Protein AF-A0A921ZVV2-F1 (afdb_monomer_lite)

Sequence (73 aa):
MEALERRRKTMAIAALLLFILSSLCHRVEGQRNNTKMSYVCPPQFIRLGHSCYFFSDTQATWKEALFACQVSH

Structure (mmCIF, N/CA/C/O backbone):
data_AF-A0A921ZVV2-F1
#
_entry.id   AF-A0A921ZVV2-F1
#
loop_
_atom_site.group_PDB
_atom_site.id
_atom_site.type_symbol
_atom_site.label_atom_id
_atom_site.label_alt_id
_atom_site.label_comp_id
_atom_site.label_asym_id
_atom_site.label_entity_id
_atom_site.label_seq_id
_atom_site.pdbx_PDB_ins_code
_atom_site.Cartn_x
_atom_site.Cartn_y
_atom_site.Cartn_z
_atom_site.occupancy
_atom_site.B_iso_or_equiv
_atom_site.auth_seq_id
_atom_site.auth_comp_id
_atom_site.auth_asym_id
_atom_site.auth_atom_id
_atom_site.pdbx_PDB_model_num
ATOM 1 N N . MET A 1 1 ? 31.411 10.433 -69.173 1.00 52.91 1 MET A N 1
ATOM 2 C CA . MET A 1 1 ? 31.569 11.143 -67.880 1.00 52.91 1 MET A CA 1
ATOM 3 C C . MET A 1 1 ? 30.228 11.419 -67.188 1.00 52.91 1 MET A C 1
ATOM 5 O O . MET A 1 1 ? 30.147 11.280 -65.977 1.00 52.91 1 MET A O 1
ATOM 9 N N . GLU A 1 2 ? 29.147 11.707 -67.921 1.00 63.84 2 GLU A N 1
ATOM 10 C CA . GLU A 1 2 ? 27.852 12.122 -67.339 1.00 63.84 2 GLU A CA 1
ATOM 11 C C . GLU A 1 2 ? 27.048 11.016 -66.624 1.00 63.84 2 GLU A C 1
ATOM 13 O O . GLU A 1 2 ? 26.288 11.288 -65.696 1.00 63.84 2 GLU A O 1
ATOM 18 N N . ALA A 1 3 ? 27.214 9.750 -67.022 1.00 63.28 3 ALA A N 1
ATOM 19 C CA . ALA A 1 3 ? 26.470 8.631 -66.434 1.00 63.28 3 ALA A CA 1
ATOM 20 C C . ALA A 1 3 ? 26.934 8.278 -65.005 1.00 63.28 3 ALA A C 1
ATOM 22 O O . ALA A 1 3 ? 26.121 7.886 -64.170 1.00 63.28 3 ALA A O 1
ATOM 23 N N . LEU A 1 4 ? 28.228 8.445 -64.704 1.00 66.31 4 LEU A N 1
ATOM 24 C CA . LEU A 1 4 ? 28.795 8.197 -63.373 1.00 66.31 4 LEU A CA 1
ATOM 25 C C . LEU A 1 4 ? 28.439 9.326 -62.391 1.00 66.31 4 LEU A C 1
ATOM 27 O O . LEU A 1 4 ? 28.118 9.058 -61.237 1.00 66.31 4 LEU A O 1
ATOM 31 N N . GLU A 1 5 ? 28.417 10.568 -62.879 1.00 73.88 5 GLU A N 1
ATOM 32 C CA . GLU A 1 5 ? 27.965 11.766 -62.158 1.00 73.88 5 GLU A CA 1
ATOM 33 C C . GLU A 1 5 ? 26.505 11.621 -61.690 1.00 73.88 5 GLU A C 1
ATOM 35 O O . GLU A 1 5 ? 26.187 11.859 -60.525 1.00 73.88 5 GLU A O 1
ATOM 40 N N . ARG A 1 6 ? 25.614 11.157 -62.580 1.00 70.06 6 ARG A N 1
ATOM 41 C CA . ARG A 1 6 ? 24.197 10.910 -62.255 1.00 70.06 6 ARG A CA 1
ATOM 42 C C . ARG A 1 6 ? 24.037 9.793 -61.228 1.00 70.06 6 ARG A C 1
ATOM 44 O O . ARG A 1 6 ? 23.303 9.979 -60.265 1.00 70.06 6 ARG A O 1
ATOM 51 N N . ARG A 1 7 ? 24.780 8.687 -61.376 1.00 76.62 7 ARG A N 1
ATOM 52 C CA . ARG A 1 7 ? 24.797 7.583 -60.396 1.00 76.62 7 ARG A CA 1
ATOM 53 C C . ARG A 1 7 ? 25.299 8.040 -59.024 1.00 76.62 7 ARG A C 1
ATOM 55 O O . ARG A 1 7 ? 24.732 7.665 -58.005 1.00 76.62 7 ARG A O 1
ATOM 62 N N . ARG A 1 8 ? 26.328 8.891 -58.981 1.00 80.75 8 ARG A N 1
ATOM 63 C CA . ARG A 1 8 ? 26.835 9.474 -57.729 1.00 80.75 8 ARG A CA 1
ATOM 64 C C . ARG A 1 8 ? 25.773 10.351 -57.055 1.00 80.75 8 ARG A C 1
ATOM 66 O O . ARG A 1 8 ? 25.561 10.222 -55.853 1.00 80.75 8 ARG A O 1
ATOM 73 N N . LYS A 1 9 ? 25.065 11.185 -57.824 1.00 84.62 9 LYS A N 1
ATOM 74 C CA . LYS A 1 9 ? 23.977 12.040 -57.316 1.00 84.62 9 LYS A CA 1
ATOM 75 C C . LYS A 1 9 ? 22.787 11.224 -56.805 1.00 84.62 9 LYS A C 1
ATOM 77 O O . LYS A 1 9 ? 22.282 11.518 -55.727 1.00 84.62 9 LYS A O 1
ATOM 82 N N . THR A 1 10 ? 22.384 10.164 -57.508 1.00 87.25 10 THR A N 1
ATOM 83 C CA . THR A 1 10 ? 21.295 9.284 -57.048 1.00 87.25 10 THR A CA 1
ATOM 84 C C . THR A 1 10 ? 21.660 8.539 -55.768 1.00 87.25 10 THR A C 1
ATOM 86 O O . THR A 1 10 ? 20.828 8.441 -54.873 1.00 87.25 10 THR A O 1
ATOM 89 N N . MET A 1 11 ? 22.908 8.074 -55.639 1.00 86.12 11 MET A N 1
ATOM 90 C CA . MET A 1 11 ? 23.388 7.421 -54.414 1.00 86.12 11 MET A CA 1
ATOM 91 C C . MET A 1 11 ? 23.425 8.393 -53.227 1.00 86.12 11 MET A C 1
ATOM 93 O O . MET A 1 11 ? 23.029 8.024 -52.126 1.00 86.12 11 MET A O 1
ATOM 97 N N . ALA A 1 12 ? 23.839 9.645 -53.454 1.00 91.94 12 ALA A N 1
ATOM 98 C CA . ALA A 1 12 ? 23.840 10.679 -52.419 1.00 91.94 12 ALA A CA 1
ATOM 99 C C . ALA A 1 12 ? 22.418 11.028 -51.943 1.00 91.94 12 ALA A C 1
ATOM 101 O O . ALA A 1 12 ? 22.175 11.109 -50.742 1.00 91.94 12 ALA A O 1
ATOM 102 N N . ILE A 1 13 ? 21.464 11.176 -52.870 1.00 91.88 13 ILE A N 1
ATOM 103 C CA . ILE A 1 13 ? 20.058 11.454 -52.535 1.00 91.88 13 ILE A CA 1
ATOM 104 C C . ILE A 1 13 ? 19.438 10.272 -51.779 1.00 91.88 13 ILE A C 1
ATOM 106 O O . ILE A 1 13 ? 18.791 10.476 -50.755 1.00 91.88 13 ILE A O 1
ATOM 110 N N . ALA A 1 14 ? 19.671 9.038 -52.232 1.00 91.44 14 ALA A N 1
ATOM 111 C CA . ALA A 1 14 ? 19.167 7.844 -51.556 1.00 91.44 14 ALA A CA 1
ATOM 112 C C . ALA A 1 14 ? 19.712 7.722 -50.122 1.00 91.44 14 ALA A C 1
ATOM 114 O O . ALA A 1 14 ? 18.948 7.440 -49.202 1.00 91.44 14 ALA A O 1
ATOM 115 N N . ALA A 1 15 ? 21.004 7.996 -49.913 1.00 90.88 15 ALA A N 1
ATOM 116 C CA . ALA A 1 15 ? 21.606 8.003 -48.582 1.00 90.88 15 ALA A CA 1
ATOM 117 C C . ALA A 1 15 ? 20.974 9.067 -47.669 1.00 90.88 15 ALA A C 1
ATOM 119 O O . ALA A 1 15 ? 20.614 8.756 -46.536 1.00 90.88 15 ALA A O 1
ATOM 120 N N . LEU A 1 16 ? 20.773 10.295 -48.164 1.00 89.88 16 LEU A N 1
ATOM 121 C CA . LEU A 1 16 ? 20.122 11.367 -47.400 1.00 89.88 16 LEU A CA 1
ATOM 122 C C . LEU A 1 16 ? 18.690 11.000 -46.995 1.00 89.88 16 LEU A C 1
ATOM 124 O O . LEU A 1 16 ? 18.304 11.217 -45.847 1.00 89.88 16 LEU A O 1
ATOM 128 N N . LEU A 1 17 ? 17.919 10.398 -47.906 1.00 87.81 17 LEU A N 1
ATOM 129 C CA . LEU A 1 17 ? 16.563 9.939 -47.606 1.00 87.81 17 LEU A CA 1
ATOM 130 C C . LEU A 1 17 ? 16.566 8.845 -46.534 1.00 87.81 17 LEU A C 1
ATOM 132 O O . LEU A 1 17 ? 15.778 8.923 -45.595 1.00 87.81 17 LEU A O 1
ATOM 136 N N . LEU A 1 18 ? 17.477 7.872 -46.620 1.00 84.25 18 LEU A N 1
ATOM 137 C CA . LEU A 1 18 ? 17.620 6.814 -45.613 1.00 84.25 18 LEU A CA 1
ATOM 138 C C . LEU A 1 18 ? 17.991 7.371 -44.231 1.00 84.25 18 LEU A C 1
ATOM 140 O O . LEU A 1 18 ? 17.409 6.944 -43.234 1.00 84.25 18 LEU A O 1
ATOM 144 N N . PHE A 1 19 ? 18.895 8.355 -44.162 1.00 82.00 19 PHE A N 1
ATOM 145 C CA . PHE A 1 19 ? 19.238 9.026 -42.904 1.00 82.00 19 PHE A CA 1
ATOM 146 C C . PHE A 1 19 ? 18.026 9.740 -42.284 1.00 82.00 19 PHE A C 1
ATOM 148 O O . PHE A 1 19 ? 17.771 9.569 -41.092 1.00 82.00 19 PHE A O 1
ATOM 155 N N . ILE A 1 20 ? 17.238 10.469 -43.080 1.00 82.12 20 ILE A N 1
ATOM 156 C CA . ILE A 1 20 ? 16.025 11.162 -42.606 1.00 82.12 20 ILE A CA 1
ATOM 157 C C . ILE A 1 20 ? 14.940 10.161 -42.169 1.00 82.12 20 ILE A C 1
ATOM 159 O O . ILE A 1 20 ? 14.318 10.329 -41.123 1.00 82.12 20 ILE A O 1
ATOM 163 N N . LEU A 1 21 ? 14.732 9.079 -42.923 1.00 78.19 21 LEU A N 1
ATOM 164 C CA . LEU A 1 21 ? 13.799 8.012 -42.542 1.00 78.19 21 LEU A CA 1
ATOM 165 C C . LEU A 1 21 ? 14.212 7.345 -41.224 1.00 78.19 21 LEU A C 1
ATOM 167 O O . LEU A 1 21 ? 13.357 7.057 -40.392 1.00 78.19 21 LEU A O 1
ATOM 171 N N . SER A 1 22 ? 15.513 7.142 -41.004 1.00 73.81 22 SER A N 1
ATOM 172 C CA . SER A 1 22 ? 16.022 6.549 -39.765 1.00 73.81 22 SER A CA 1
ATOM 173 C C . SER A 1 22 ? 15.836 7.454 -38.541 1.00 73.81 22 SER A C 1
ATOM 175 O O . SER A 1 22 ? 15.596 6.941 -37.450 1.00 73.81 22 SER A O 1
ATOM 177 N N . SER A 1 23 ? 15.890 8.783 -38.710 1.00 72.44 23 SER A N 1
ATOM 178 C CA . SER A 1 23 ? 15.677 9.737 -37.616 1.00 72.44 23 SER A CA 1
ATOM 179 C C . SER A 1 23 ? 14.197 9.933 -37.280 1.00 72.44 23 SER A C 1
ATOM 181 O O . SER A 1 23 ? 13.866 9.992 -36.098 1.00 72.44 23 SER A O 1
ATOM 183 N N . LEU A 1 24 ? 13.290 9.944 -38.268 1.00 67.25 24 LEU A N 1
ATOM 184 C CA . LEU A 1 24 ? 11.840 9.936 -37.998 1.00 67.25 24 LEU A CA 1
ATOM 185 C C . LEU A 1 24 ? 11.365 8.608 -37.394 1.00 67.25 24 LEU A C 1
ATOM 187 O O . LEU A 1 24 ? 10.465 8.595 -36.558 1.00 67.25 24 LEU A O 1
ATOM 191 N N . CYS A 1 25 ? 11.985 7.496 -37.788 1.00 64.25 25 CYS A N 1
ATOM 192 C CA . CYS A 1 25 ? 11.751 6.184 -37.197 1.00 64.25 25 CYS A CA 1
ATOM 193 C C . CYS A 1 25 ? 12.678 5.892 -36.013 1.00 64.25 25 CYS A C 1
ATOM 195 O O . CYS A 1 25 ? 12.763 4.721 -35.633 1.00 64.25 25 CYS A O 1
ATOM 197 N N . HIS A 1 26 ? 13.356 6.895 -35.420 1.00 59.06 26 HIS A N 1
ATOM 198 C CA . HIS A 1 26 ? 14.063 6.722 -34.148 1.00 59.06 26 HIS A CA 1
ATOM 199 C C . HIS A 1 26 ? 13.012 6.488 -33.064 1.00 59.06 26 HIS A C 1
ATOM 201 O O . HIS A 1 26 ? 12.556 7.374 -32.344 1.00 59.06 26 HIS A O 1
ATOM 207 N N . ARG A 1 27 ? 12.571 5.236 -33.055 1.00 58.81 27 ARG A N 1
ATOM 208 C CA . ARG A 1 27 ? 11.721 4.571 -32.102 1.00 58.81 27 ARG A CA 1
ATOM 209 C C . ARG A 1 27 ? 12.256 4.976 -30.746 1.00 58.81 27 ARG A C 1
ATOM 211 O O . ARG A 1 27 ? 13.395 4.657 -30.422 1.00 58.81 27 ARG A O 1
ATOM 218 N N . VAL A 1 28 ? 11.452 5.717 -29.992 1.00 60.59 28 VAL A N 1
ATOM 219 C CA . VAL A 1 28 ? 11.702 5.928 -28.572 1.00 60.59 28 VAL A CA 1
ATOM 220 C C . VAL A 1 28 ? 11.817 4.525 -27.987 1.00 60.59 28 VAL A C 1
ATOM 222 O O . VAL A 1 28 ? 10.818 3.813 -27.870 1.00 60.59 28 VAL A O 1
ATOM 225 N N . GLU A 1 29 ? 13.049 4.088 -27.726 1.00 63.69 29 GLU A N 1
ATOM 226 C CA . GLU A 1 29 ? 13.341 2.907 -26.931 1.00 63.69 29 GLU A CA 1
ATOM 227 C C . GLU A 1 29 ? 12.816 3.265 -25.546 1.00 63.69 29 GLU A C 1
ATOM 229 O O . GLU A 1 29 ? 13.498 3.889 -24.733 1.00 63.69 29 GLU A O 1
ATOM 234 N N . GLY A 1 30 ? 11.522 3.010 -25.338 1.00 60.12 30 GLY A N 1
ATOM 235 C CA . GLY A 1 30 ? 10.883 3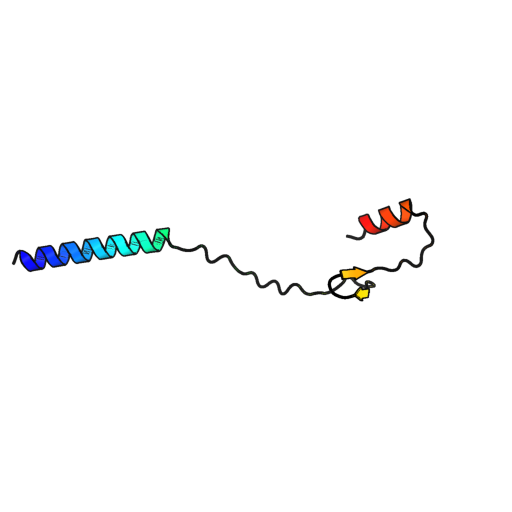.193 -24.055 1.00 60.12 30 GLY A CA 1
ATOM 236 C C . GLY A 1 30 ? 11.706 2.377 -23.085 1.00 60.12 30 GLY A C 1
ATOM 237 O O . GLY A 1 30 ? 11.727 1.151 -23.191 1.00 60.12 30 GLY A O 1
ATOM 238 N N . GLN A 1 31 ? 12.440 3.070 -22.216 1.00 59.53 31 GLN A N 1
ATOM 239 C CA . GLN A 1 31 ? 13.194 2.480 -21.130 1.00 59.53 31 GLN A CA 1
ATOM 240 C C . GLN A 1 31 ? 12.235 1.541 -20.401 1.00 59.53 31 GLN A C 1
ATOM 242 O O . GLN A 1 31 ? 11.385 1.959 -19.613 1.00 59.53 31 GLN A O 1
ATOM 247 N N . ARG A 1 32 ? 12.329 0.246 -20.722 1.00 60.00 32 ARG A N 1
ATOM 248 C CA . ARG A 1 32 ? 11.771 -0.830 -19.921 1.00 60.00 32 ARG A CA 1
ATOM 249 C C . ARG A 1 32 ? 12.632 -0.837 -18.679 1.00 60.00 32 ARG A C 1
ATOM 251 O O . ARG A 1 32 ? 13.559 -1.632 -18.546 1.00 60.00 32 ARG A O 1
ATOM 258 N N . ASN A 1 33 ? 12.323 0.101 -17.793 1.00 57.25 33 ASN A N 1
ATOM 259 C CA . ASN A 1 33 ? 12.676 0.030 -16.400 1.00 57.25 33 ASN A CA 1
ATOM 260 C C . ASN A 1 33 ? 12.102 -1.310 -15.960 1.00 57.25 33 ASN A C 1
ATOM 262 O O . ASN A 1 33 ? 10.908 -1.437 -15.699 1.00 57.25 33 ASN A O 1
ATOM 266 N N . ASN A 1 34 ? 12.937 -2.345 -15.966 1.00 59.53 34 ASN A N 1
ATOM 267 C CA . ASN A 1 34 ? 12.658 -3.588 -15.283 1.00 59.53 34 ASN A CA 1
ATOM 268 C C . ASN A 1 34 ? 12.814 -3.267 -13.798 1.00 59.53 34 ASN A C 1
ATOM 270 O O . ASN A 1 34 ? 13.732 -3.729 -13.123 1.00 59.53 34 ASN A O 1
ATOM 274 N N . THR A 1 35 ? 11.931 -2.406 -13.287 1.00 61.94 35 THR A N 1
ATOM 275 C CA . THR A 1 35 ? 11.533 -2.492 -11.900 1.00 61.94 35 THR A CA 1
ATOM 276 C C . THR A 1 35 ? 10.912 -3.869 -11.810 1.00 61.94 35 THR A C 1
ATOM 278 O O . THR A 1 35 ? 9.743 -4.080 -12.123 1.00 61.94 35 THR A O 1
ATOM 281 N N . LYS A 1 36 ? 11.746 -4.857 -11.477 1.00 56.34 36 LYS A N 1
ATOM 282 C CA . LYS A 1 36 ? 11.300 -6.130 -10.942 1.00 56.34 36 LYS A CA 1
ATOM 283 C C . LYS A 1 36 ? 10.332 -5.737 -9.837 1.00 56.34 36 LYS A C 1
ATOM 285 O O . LYS A 1 36 ? 10.788 -5.326 -8.774 1.00 56.34 36 LYS A O 1
ATOM 290 N N . MET A 1 37 ? 9.027 -5.738 -10.127 1.00 58.00 37 MET A N 1
ATOM 291 C CA . MET A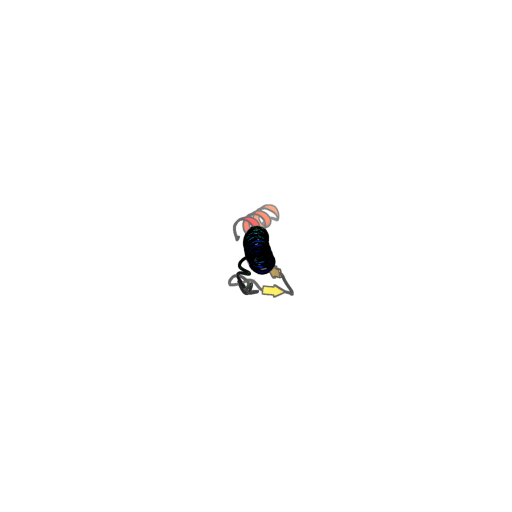 1 37 ? 7.997 -5.469 -9.136 1.00 58.00 37 MET A CA 1
ATOM 292 C C . MET A 1 37 ? 8.229 -6.531 -8.082 1.00 58.00 37 MET A C 1
ATOM 294 O O . MET A 1 37 ? 7.943 -7.712 -8.293 1.00 58.00 37 MET A O 1
ATOM 298 N N . SER A 1 38 ? 8.903 -6.154 -7.001 1.00 64.38 38 SER A N 1
ATOM 299 C CA . SER A 1 38 ? 9.113 -7.077 -5.915 1.00 64.38 38 SER A CA 1
ATOM 300 C C . SER A 1 38 ? 7.715 -7.271 -5.353 1.00 64.38 38 SER A C 1
ATOM 302 O O . SER A 1 38 ? 7.132 -6.316 -4.848 1.00 64.38 38 SER A O 1
ATOM 304 N N . TYR A 1 39 ? 7.152 -8.469 -5.514 1.00 66.94 39 TYR A N 1
ATOM 305 C CA . TYR A 1 39 ? 5.896 -8.890 -4.888 1.00 66.94 39 TYR A CA 1
ATOM 306 C C . TYR A 1 39 ? 6.095 -9.023 -3.368 1.00 66.94 39 TYR A C 1
ATOM 308 O O . TYR A 1 39 ? 5.886 -10.087 -2.781 1.00 66.94 39 TYR A O 1
ATOM 316 N N . VAL A 1 40 ? 6.623 -7.964 -2.761 1.00 83.00 40 VAL A N 1
ATOM 317 C CA . VAL A 1 40 ? 6.998 -7.852 -1.363 1.00 83.00 40 VAL A CA 1
ATOM 318 C C . VAL A 1 40 ? 5.872 -7.083 -0.709 1.00 83.00 40 VAL A C 1
ATOM 320 O O . VAL A 1 40 ?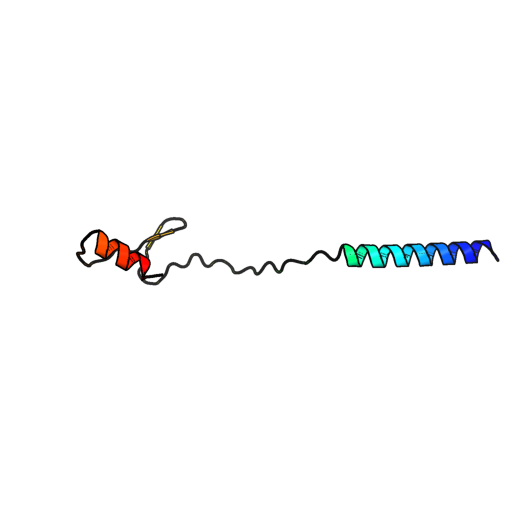 5.619 -5.928 -1.041 1.00 83.00 40 VAL A O 1
ATOM 323 N N . CYS A 1 41 ? 5.165 -7.769 0.178 1.00 87.62 41 CYS A N 1
ATOM 324 C CA . CYS A 1 41 ? 4.167 -7.130 1.009 1.00 87.62 41 CYS A CA 1
ATOM 325 C C . CYS A 1 41 ? 4.854 -6.281 2.090 1.00 87.62 41 CYS A C 1
ATOM 327 O O . CYS A 1 41 ? 5.971 -6.617 2.500 1.00 87.62 41 CYS A O 1
ATOM 329 N N . PRO A 1 42 ? 4.199 -5.210 2.569 1.00 87.31 42 PRO A N 1
ATOM 330 C CA . PRO A 1 42 ? 4.664 -4.468 3.735 1.00 87.31 42 PRO A CA 1
ATOM 331 C C . PRO A 1 42 ? 4.857 -5.394 4.954 1.00 87.31 42 PRO A C 1
ATOM 333 O O . PRO A 1 42 ? 4.283 -6.489 5.003 1.00 87.31 42 PRO A O 1
ATOM 336 N N . PRO A 1 43 ? 5.659 -4.995 5.954 1.00 85.88 43 PRO A N 1
ATOM 337 C CA . PRO A 1 43 ? 5.834 -5.792 7.165 1.00 85.88 43 PRO A CA 1
ATOM 338 C C . PRO A 1 43 ? 4.480 -6.064 7.832 1.00 85.88 43 PRO A C 1
ATOM 340 O O . PRO A 1 43 ? 3.610 -5.204 7.838 1.00 85.88 43 PRO A O 1
ATOM 343 N N . GLN A 1 44 ? 4.312 -7.264 8.397 1.00 87.94 44 GLN A N 1
ATOM 344 C CA . GLN A 1 44 ? 3.069 -7.745 9.031 1.00 87.94 44 GLN A CA 1
ATOM 345 C C . GLN A 1 44 ? 1.889 -8.021 8.080 1.00 87.94 44 GLN A C 1
ATOM 347 O O . GLN A 1 44 ? 0.839 -8.472 8.536 1.00 87.94 44 GLN A O 1
ATOM 352 N N . PHE A 1 45 ? 2.051 -7.835 6.768 1.00 91.62 45 PHE A N 1
ATOM 353 C CA . PHE A 1 45 ? 1.052 -8.260 5.789 1.00 91.62 45 PHE A CA 1
ATOM 354 C C . PHE A 1 45 ? 1.313 -9.700 5.344 1.00 91.62 45 PHE A C 1
ATOM 356 O O . PHE A 1 45 ? 2.444 -10.109 5.073 1.00 91.62 45 PHE A O 1
ATOM 363 N N . ILE A 1 46 ? 0.236 -10.464 5.207 1.00 91.56 46 ILE A N 1
ATOM 364 C CA . ILE A 1 46 ? 0.248 -11.830 4.697 1.00 91.56 46 ILE A CA 1
ATOM 365 C C . ILE A 1 46 ? -0.008 -11.786 3.192 1.00 91.56 46 ILE A C 1
ATOM 367 O O . ILE A 1 46 ? -0.986 -11.199 2.723 1.00 91.56 46 ILE A O 1
ATOM 371 N N . ARG A 1 47 ? 0.872 -12.424 2.418 1.00 91.25 47 ARG A N 1
ATOM 372 C CA . ARG A 1 47 ? 0.709 -12.547 0.968 1.00 91.25 47 ARG A CA 1
ATOM 373 C C . ARG A 1 47 ? -0.213 -13.711 0.636 1.00 91.25 47 ARG A C 1
ATOM 375 O O . ARG A 1 47 ? 0.108 -14.857 0.946 1.00 91.25 47 ARG A O 1
ATOM 382 N N . LEU A 1 48 ? -1.291 -13.426 -0.089 1.00 90.50 48 LEU A N 1
ATOM 383 C CA . LEU A 1 48 ? -2.165 -14.441 -0.673 1.00 90.50 48 LEU A CA 1
ATOM 384 C C . LEU A 1 48 ? -2.326 -14.143 -2.170 1.00 90.50 48 LEU A C 1
ATOM 386 O O . LEU A 1 48 ? -2.930 -13.150 -2.573 1.00 90.50 48 LEU A O 1
ATOM 390 N N . GLY A 1 49 ? -1.724 -14.992 -3.009 1.00 88.44 49 GLY A N 1
ATOM 391 C CA . GLY A 1 49 ? -1.694 -14.810 -4.462 1.00 88.44 49 GLY A CA 1
ATOM 392 C C . GLY A 1 49 ? -0.923 -13.555 -4.887 1.00 88.44 49 GLY A C 1
ATOM 393 O O . GLY A 1 49 ? 0.294 -13.461 -4.677 1.00 88.44 49 GLY A O 1
ATOM 394 N N . HIS A 1 50 ? -1.650 -12.616 -5.498 1.00 87.25 50 HIS A N 1
ATOM 395 C CA . HIS A 1 50 ? 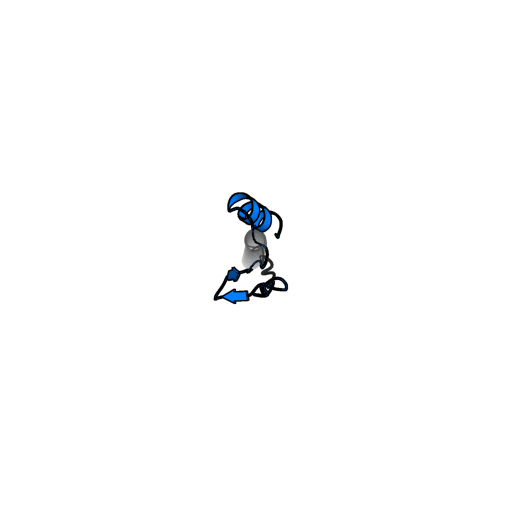-1.141 -11.333 -6.000 1.00 87.25 50 HIS A CA 1
ATOM 396 C C . HIS A 1 50 ? -1.490 -10.139 -5.098 1.00 87.25 50 HIS A C 1
ATOM 398 O O . HIS A 1 50 ? -1.185 -9.006 -5.462 1.00 87.25 50 HIS A O 1
ATOM 404 N N . SER A 1 51 ? -2.091 -10.389 -3.933 1.00 88.12 51 SER A N 1
ATOM 405 C CA . SER A 1 51 ? -2.534 -9.351 -3.002 1.00 88.12 51 SER A CA 1
ATOM 406 C C . SER A 1 51 ? -1.917 -9.540 -1.615 1.00 88.12 51 SER A C 1
ATOM 408 O O . SER A 1 51 ? -1.546 -10.650 -1.213 1.00 88.12 51 SER A O 1
ATOM 410 N N . CYS A 1 52 ? -1.813 -8.435 -0.881 1.00 91.56 52 CYS A N 1
ATOM 411 C CA . CYS A 1 52 ? -1.335 -8.388 0.495 1.00 91.56 52 CYS A CA 1
ATOM 412 C C . CYS A 1 52 ? -2.514 -8.100 1.427 1.00 91.56 52 CYS A C 1
ATOM 414 O O . CYS A 1 52 ? -3.320 -7.216 1.145 1.00 91.56 52 CYS A O 1
ATOM 416 N N . TYR A 1 53 ? -2.604 -8.837 2.529 1.00 91.81 53 TYR A N 1
ATOM 417 C CA . TYR A 1 53 ? -3.697 -8.746 3.496 1.00 91.81 53 TYR A CA 1
ATOM 418 C C . TYR A 1 53 ? -3.141 -8.441 4.884 1.00 91.81 53 TYR A C 1
ATOM 420 O O . TYR A 1 53 ? -2.130 -9.015 5.280 1.00 91.81 53 TYR A O 1
ATOM 428 N N . PHE A 1 54 ? -3.814 -7.570 5.629 1.00 92.25 54 PHE A N 1
ATOM 429 C CA . PHE A 1 54 ? -3.465 -7.235 7.007 1.00 92.25 54 PHE A CA 1
ATOM 430 C C . PHE A 1 54 ? -4.605 -7.632 7.940 1.00 92.25 54 PHE A C 1
ATOM 432 O O . PHE A 1 54 ? -5.767 -7.329 7.668 1.00 92.25 54 PHE A O 1
ATOM 439 N N . PHE A 1 55 ? -4.260 -8.313 9.030 1.00 92.00 55 PHE A N 1
ATOM 440 C CA . PHE A 1 55 ? -5.198 -8.696 10.077 1.00 92.00 55 PHE A CA 1
ATOM 441 C C . PHE A 1 55 ? -4.921 -7.832 11.299 1.00 92.00 55 PHE A C 1
ATOM 443 O O . PHE A 1 55 ? -3.879 -7.974 11.934 1.00 92.00 55 PHE A O 1
ATOM 450 N N . SER A 1 56 ? -5.850 -6.928 11.599 1.00 90.81 56 SER A N 1
ATOM 451 C CA . SER A 1 56 ? -5.780 -6.121 12.809 1.00 90.81 56 SER A CA 1
ATOM 452 C C . SER A 1 56 ? -6.192 -6.953 14.024 1.00 90.81 56 SER A C 1
ATOM 454 O O . SER A 1 56 ? -7.149 -7.725 13.965 1.00 90.81 56 SER A O 1
ATOM 456 N N . ASP A 1 57 ? -5.461 -6.787 15.117 1.00 92.25 57 ASP A N 1
ATOM 457 C CA . ASP A 1 57 ? -5.749 -7.332 16.442 1.00 92.25 57 ASP A CA 1
ATOM 458 C C . ASP A 1 57 ? -6.644 -6.405 17.283 1.00 92.25 57 ASP A C 1
ATOM 460 O O . ASP A 1 57 ? -7.103 -6.792 18.359 1.00 92.25 57 ASP A O 1
ATOM 464 N N . THR A 1 58 ? -6.931 -5.192 16.796 1.00 92.81 58 THR A N 1
ATOM 465 C CA . THR A 1 58 ? -7.757 -4.217 17.505 1.00 92.81 58 THR A CA 1
ATOM 466 C C . THR A 1 58 ? -9.233 -4.379 17.156 1.00 92.81 58 THR A C 1
ATOM 468 O O . THR A 1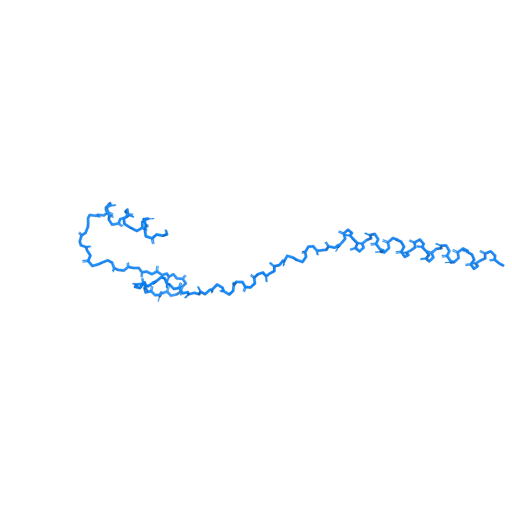 58 ? -9.634 -4.528 16.000 1.00 92.81 58 THR A O 1
ATOM 471 N N . GLN A 1 59 ? -10.080 -4.337 18.184 1.00 94.44 59 GLN A N 1
ATOM 472 C CA . GLN A 1 59 ? -11.520 -4.271 17.985 1.00 94.44 59 GLN A CA 1
ATOM 473 C C . GLN A 1 59 ? -11.902 -2.835 17.616 1.00 94.44 59 GLN A C 1
ATOM 475 O O . GLN A 1 59 ? -11.648 -1.906 18.379 1.00 94.44 59 GLN A O 1
ATOM 480 N N . ALA A 1 60 ? -12.529 -2.666 16.457 1.00 94.38 60 ALA A N 1
ATOM 481 C CA . ALA A 1 60 ? -12.964 -1.373 15.948 1.00 94.38 60 ALA A CA 1
ATOM 482 C C . ALA A 1 60 ? -14.366 -1.482 15.341 1.00 94.38 60 ALA A C 1
ATOM 484 O O . ALA A 1 60 ? -14.788 -2.556 14.894 1.00 94.38 60 ALA A O 1
ATOM 485 N N . THR A 1 61 ? -15.097 -0.369 15.294 1.00 97.50 61 THR A N 1
ATOM 486 C CA . THR A 1 61 ? -16.321 -0.310 14.486 1.00 97.50 61 THR A CA 1
ATOM 487 C C . THR A 1 61 ? -15.971 -0.410 12.999 1.00 97.50 61 THR A C 1
ATOM 489 O O . THR A 1 61 ? -14.859 -0.089 12.582 1.00 97.50 61 THR A O 1
ATOM 492 N N . TRP A 1 62 ? -16.930 -0.812 12.159 1.00 95.00 62 TRP A N 1
ATOM 493 C CA . TRP A 1 62 ? -16.691 -0.961 10.716 1.00 95.00 62 TRP A CA 1
ATOM 494 C C . TRP A 1 62 ? -16.098 0.304 10.072 1.00 95.00 62 TRP A C 1
ATOM 496 O O . TRP A 1 62 ? -15.180 0.225 9.258 1.00 95.00 62 TRP A O 1
ATOM 506 N N . LYS A 1 63 ? -16.594 1.482 10.470 1.00 96.44 63 LYS A N 1
ATOM 507 C CA . LYS A 1 63 ? -16.143 2.767 9.928 1.00 96.44 63 LYS A CA 1
ATOM 508 C C . LYS A 1 63 ? -14.703 3.089 10.339 1.00 96.44 63 LYS A C 1
ATOM 510 O O . LYS A 1 63 ? -13.935 3.575 9.515 1.00 96.44 63 LYS A O 1
ATOM 515 N N . GLU A 1 64 ? -14.345 2.818 11.590 1.00 95.44 64 GLU A N 1
ATOM 516 C CA . GLU A 1 64 ? -12.986 3.024 12.102 1.00 95.44 64 GLU A CA 1
ATOM 517 C C . GLU A 1 64 ? -11.996 2.060 11.445 1.00 95.44 64 GLU A C 1
ATOM 519 O O . GLU A 1 64 ? -10.933 2.493 11.009 1.00 95.44 64 GLU A O 1
ATOM 524 N N . ALA A 1 65 ? -12.373 0.787 11.291 1.00 94.56 65 ALA A N 1
ATOM 525 C CA . ALA A 1 65 ? -11.557 -0.204 10.593 1.00 94.56 65 ALA A CA 1
ATOM 526 C C . ALA A 1 65 ? -11.309 0.197 9.128 1.00 94.56 65 ALA A C 1
ATOM 528 O O . ALA A 1 65 ? -10.177 0.137 8.651 1.00 94.56 65 AL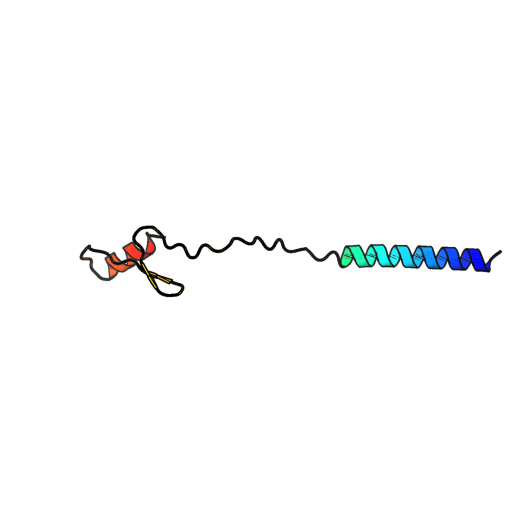A A O 1
ATOM 529 N N . LEU A 1 66 ? -12.344 0.675 8.426 1.00 93.56 66 LEU A N 1
ATOM 530 C CA . LEU A 1 66 ? -12.208 1.165 7.053 1.00 93.56 66 LEU A CA 1
ATOM 531 C C . LEU A 1 66 ? -11.248 2.358 6.966 1.00 93.56 66 LEU A C 1
ATOM 533 O O . LEU A 1 66 ? -10.390 2.392 6.084 1.00 93.56 66 LEU A O 1
ATOM 537 N N . PHE A 1 67 ? -11.381 3.323 7.878 1.00 94.44 67 PHE A N 1
ATOM 538 C CA . PHE A 1 67 ? -10.495 4.484 7.918 1.00 94.44 67 PHE A CA 1
ATOM 539 C C . PHE A 1 67 ? -9.045 4.078 8.216 1.00 94.44 67 PHE A C 1
ATOM 541 O O . PHE A 1 67 ? -8.125 4.549 7.549 1.00 94.44 67 PHE A O 1
ATOM 548 N N . ALA A 1 68 ? -8.834 3.143 9.147 1.00 91.06 68 ALA A N 1
ATOM 549 C CA . ALA A 1 68 ? -7.512 2.599 9.444 1.00 91.06 68 ALA A CA 1
ATOM 550 C C . ALA A 1 68 ? -6.869 1.947 8.206 1.00 91.06 68 ALA A C 1
ATOM 552 O O . ALA A 1 68 ? -5.701 2.207 7.910 1.00 91.06 68 ALA A O 1
ATOM 553 N N . CYS A 1 69 ? -7.632 1.175 7.424 1.00 90.81 69 CYS A N 1
ATOM 554 C CA . CYS A 1 69 ? -7.142 0.604 6.166 1.00 90.81 69 CYS A CA 1
ATOM 555 C C . CYS A 1 69 ? -6.765 1.666 5.120 1.00 90.81 69 CYS A C 1
ATOM 557 O O . CYS A 1 69 ? -5.835 1.441 4.351 1.00 90.81 69 CYS A O 1
ATOM 559 N N . GLN A 1 70 ? -7.455 2.809 5.079 1.00 88.94 70 GLN A N 1
ATOM 560 C CA . GLN A 1 70 ? -7.166 3.883 4.119 1.00 88.94 70 GLN A CA 1
ATOM 561 C C . GLN A 1 70 ? -5.892 4.666 4.458 1.00 88.94 70 GLN A C 1
ATOM 563 O O . GLN A 1 70 ? -5.189 5.095 3.549 1.00 88.94 70 GLN A O 1
ATOM 568 N N . VAL A 1 71 ? -5.593 4.854 5.746 1.00 81.94 71 VAL A N 1
ATOM 569 C CA . VAL A 1 71 ? -4.409 5.608 6.205 1.00 81.94 71 VAL A CA 1
ATOM 570 C C . VAL A 1 71 ? -3.119 4.778 6.129 1.00 81.94 71 VAL A C 1
ATOM 572 O O . VAL A 1 71 ? -2.029 5.336 6.082 1.00 81.94 71 VAL A O 1
ATOM 575 N N . SER A 1 72 ? -3.225 3.448 6.092 1.00 61.75 72 SER A N 1
ATOM 576 C CA . SER A 1 72 ? -2.088 2.513 6.154 1.00 61.75 72 SER A CA 1
ATOM 577 C C . SER A 1 72 ? -1.347 2.303 4.814 1.00 61.75 72 SER A C 1
ATOM 579 O O . SER A 1 72 ? -0.763 1.235 4.619 1.00 61.75 72 SER A O 1
ATOM 581 N N . HIS A 1 73 ? -1.399 3.263 3.878 1.00 52.81 73 HIS A N 1
ATOM 582 C CA . HIS A 1 73 ? -0.963 3.101 2.481 1.00 52.81 73 HIS A CA 1
ATOM 583 C C . HIS A 1 73 ? 0.069 4.136 2.013 1.00 52.81 73 HIS A C 1
ATOM 585 O O . HIS A 1 73 ? 0.013 5.294 2.482 1.00 52.81 73 HIS A O 1
#

Foldseek 3Di:
DVVVVVVVVVVVVVVVVVVVVCVVVVPPPPPPPPPVVPLDDDPQWDDDPSDTHHDDPDDDDPVVVVVVVVVPD

Organism: Manduca sexta (NCBI:txid7130)

pLDDT: mean 79.82, std 13.74, range [52.81, 97.5]

Radius of gyration: 31.2 Å; chains: 1; bounding box: 48×27×86 Å

Secondary structure (DSSP, 8-state):
-HHHHHHHHHHHHHHHHHHHHHHHT---------------PPTTPEEETTEEE----S---HHHHHHHHHH--